Protein AF-A0A7S0JGQ3-F1 (afdb_monomer)

Secondary structure (DSSP, 8-state):
-HHHHHHHHHHHHHHHHHHHHHHHHHHHHH-TTHHHHHHHHHHHT-HHHHHHHHHHHTTHHHHHHHHHHHHHHH--SSHHHHHHHHHHHHHT-S-TT-GGGG--HHHHHHHHHHH-SSSS-B-HHHHHHHHHHTT-TTSPPPSSSSB-HHHHHHHS----

Structure (mmCIF, N/CA/C/O backbone):
data_AF-A0A7S0JGQ3-F1
#
_entry.id   AF-A0A7S0JGQ3-F1
#
loop_
_atom_site.group_PDB
_atom_site.id
_atom_site.type_symbol
_atom_site.label_atom_id
_atom_site.label_alt_id
_atom_site.label_comp_id
_atom_site.label_asym_id
_atom_site.label_entity_id
_atom_site.label_seq_id
_atom_site.pdbx_PDB_ins_code
_atom_site.Cartn_x
_atom_site.Cartn_y
_atom_site.Cartn_z
_atom_site.occupancy
_atom_site.B_iso_or_equiv
_atom_site.auth_seq_id
_atom_site.auth_comp_id
_atom_site.auth_asym_id
_atom_site.auth_atom_id
_atom_site.pdbx_PDB_model_num
ATOM 1 N N . GLN A 1 1 ? 61.037 -1.257 -51.762 1.00 61.41 1 GLN A N 1
ATOM 2 C CA . GLN A 1 1 ? 59.619 -1.578 -52.050 1.00 61.41 1 GLN A CA 1
ATOM 3 C C . GLN A 1 1 ? 58.731 -1.598 -50.793 1.00 61.41 1 GLN 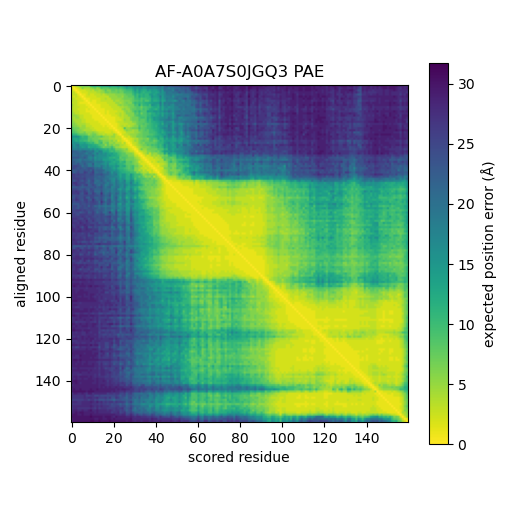A C 1
ATOM 5 O O . GLN A 1 1 ? 57.739 -0.886 -50.786 1.00 61.41 1 GLN A O 1
ATOM 10 N N . ARG A 1 2 ? 59.093 -2.285 -49.691 1.00 67.56 2 ARG A N 1
ATOM 11 C CA . ARG A 1 2 ? 58.286 -2.309 -48.439 1.00 67.56 2 ARG A CA 1
ATOM 12 C C . ARG A 1 2 ? 57.970 -0.936 -47.812 1.00 67.56 2 ARG A C 1
ATOM 14 O O . ARG A 1 2 ? 56.838 -0.714 -47.409 1.00 67.56 2 ARG A O 1
ATOM 21 N N . ARG A 1 3 ? 58.933 -0.005 -47.771 1.00 70.44 3 ARG A N 1
ATOM 22 C CA . ARG A 1 3 ? 58.719 1.350 -47.213 1.00 70.44 3 ARG A CA 1
ATOM 23 C C . ARG A 1 3 ? 57.729 2.199 -48.022 1.00 70.44 3 ARG A C 1
ATOM 25 O O . ARG A 1 3 ? 56.986 2.966 -47.431 1.00 70.44 3 ARG A O 1
ATOM 32 N N . ALA A 1 4 ? 57.702 2.035 -49.347 1.00 75.56 4 ALA A N 1
ATOM 33 C CA . ALA A 1 4 ? 56.783 2.767 -50.221 1.00 75.56 4 ALA A CA 1
ATOM 34 C C . ALA A 1 4 ? 55.336 2.283 -50.040 1.00 75.56 4 ALA A C 1
ATOM 36 O O . ALA A 1 4 ? 54.438 3.097 -49.877 1.00 75.56 4 ALA A O 1
ATOM 37 N N . LYS A 1 5 ? 55.135 0.961 -49.947 1.00 79.19 5 LYS A N 1
ATOM 38 C CA . LYS A 1 5 ? 53.824 0.371 -49.642 1.00 79.19 5 LYS A CA 1
ATOM 39 C C . LYS A 1 5 ? 53.294 0.825 -48.276 1.00 79.19 5 LYS A C 1
ATOM 41 O O . LYS A 1 5 ? 52.157 1.245 -48.167 1.00 79.19 5 LYS A O 1
ATOM 46 N N . GLN A 1 6 ? 54.150 0.832 -47.255 1.00 77.94 6 GLN A N 1
ATOM 47 C CA . GLN A 1 6 ? 53.772 1.271 -45.909 1.00 77.94 6 GLN A CA 1
ATOM 48 C C . GLN A 1 6 ? 53.437 2.771 -45.834 1.00 77.94 6 GLN A C 1
ATOM 50 O O . GLN A 1 6 ? 52.608 3.174 -45.024 1.00 77.94 6 GLN A O 1
ATOM 55 N N . ALA A 1 7 ? 54.083 3.602 -46.658 1.00 81.94 7 ALA A N 1
ATOM 56 C CA . ALA A 1 7 ? 53.732 5.015 -46.781 1.00 81.94 7 ALA A CA 1
ATOM 57 C C . ALA A 1 7 ? 52.360 5.188 -47.451 1.00 81.94 7 ALA A C 1
ATOM 59 O O . ALA A 1 7 ? 51.554 5.979 -46.974 1.00 81.94 7 ALA A O 1
ATOM 60 N N . GLN A 1 8 ? 52.081 4.393 -48.487 1.00 84.25 8 GLN A N 1
ATOM 61 C CA . GLN A 1 8 ? 50.809 4.406 -49.204 1.00 84.25 8 GLN A CA 1
ATOM 62 C C . GLN A 1 8 ? 49.642 3.904 -48.339 1.00 84.25 8 GLN A C 1
ATOM 64 O O . GLN A 1 8 ? 48.580 4.516 -48.338 1.00 84.25 8 GLN A O 1
ATOM 69 N N . ASP A 1 9 ? 49.850 2.852 -47.544 1.00 83.69 9 ASP A N 1
ATOM 70 C CA . ASP A 1 9 ? 48.843 2.345 -46.603 1.00 83.69 9 ASP A CA 1
ATOM 71 C C . ASP A 1 9 ? 48.505 3.406 -45.537 1.00 83.69 9 ASP A C 1
ATOM 73 O O . ASP A 1 9 ? 47.338 3.701 -45.297 1.00 83.69 9 ASP A O 1
ATOM 77 N N . ARG A 1 10 ? 49.521 4.087 -44.984 1.00 81.62 10 ARG A N 1
ATOM 78 C CA . ARG A 1 10 ? 49.312 5.200 -44.037 1.00 81.62 10 ARG A CA 1
ATOM 79 C C . ARG A 1 10 ? 48.576 6.381 -44.662 1.00 81.62 10 ARG A C 1
ATOM 81 O O . ARG A 1 10 ? 47.797 7.044 -43.985 1.00 81.62 10 ARG A O 1
ATOM 88 N N . GLU A 1 11 ? 48.846 6.680 -45.927 1.00 87.81 11 GLU A N 1
ATOM 89 C CA . GLU A 1 11 ? 48.168 7.755 -46.649 1.00 87.81 11 GLU A CA 1
ATOM 90 C C . GLU A 1 11 ? 46.691 7.420 -46.889 1.00 87.81 11 GLU A C 1
ATOM 92 O O . GLU A 1 11 ? 45.831 8.278 -46.684 1.00 87.81 11 GLU A O 1
ATOM 97 N N . MET A 1 12 ? 46.385 6.164 -47.228 1.00 84.62 12 MET A N 1
ATOM 98 C CA . MET A 1 12 ? 45.009 5.678 -47.339 1.00 84.62 12 MET A CA 1
ATOM 99 C C . MET A 1 12 ? 44.278 5.712 -45.993 1.00 84.62 12 MET A C 1
ATOM 101 O O . MET A 1 12 ? 43.141 6.177 -45.946 1.00 84.62 12 MET A O 1
ATOM 105 N N . ASP A 1 13 ? 44.932 5.319 -44.898 1.00 81.94 13 ASP A N 1
ATOM 106 C CA . ASP A 1 13 ? 44.354 5.387 -43.550 1.00 81.94 13 ASP A CA 1
ATOM 107 C C . ASP A 1 13 ? 44.044 6.836 -43.139 1.00 81.94 13 ASP A C 1
ATOM 109 O O . ASP A 1 13 ? 42.971 7.136 -42.611 1.00 81.94 13 ASP A O 1
ATOM 113 N N . LEU A 1 14 ? 44.955 7.770 -43.434 1.00 85.75 14 LEU A N 1
ATOM 114 C CA . LEU A 1 14 ? 44.751 9.199 -43.183 1.00 85.75 14 LEU A CA 1
ATOM 115 C C . LEU A 1 14 ? 43.635 9.786 -44.058 1.00 85.75 14 LEU A C 1
ATOM 117 O O . LEU A 1 14 ? 42.867 10.629 -43.587 1.00 85.75 14 LEU A O 1
ATOM 121 N N . ALA A 1 15 ? 43.531 9.363 -45.319 1.00 86.19 15 ALA A N 1
ATOM 122 C CA . ALA A 1 15 ? 42.463 9.781 -46.221 1.00 86.19 15 ALA A CA 1
ATOM 123 C C . ALA A 1 15 ? 41.099 9.253 -45.755 1.00 86.19 15 ALA A C 1
ATOM 125 O O . ALA A 1 15 ? 40.139 10.023 -45.686 1.00 86.19 15 ALA A O 1
ATOM 126 N N . ALA A 1 16 ? 41.027 7.983 -45.351 1.00 84.62 16 ALA A N 1
ATOM 127 C CA . ALA A 1 16 ? 39.830 7.375 -44.783 1.00 84.62 16 ALA A CA 1
ATOM 128 C C . ALA A 1 16 ? 39.403 8.082 -43.487 1.00 84.62 16 ALA A C 1
ATOM 130 O O . ALA A 1 16 ? 38.233 8.434 -43.342 1.00 84.62 16 ALA A O 1
ATOM 131 N N . ALA A 1 17 ? 40.348 8.385 -42.591 1.00 81.44 17 ALA A N 1
ATOM 132 C CA . ALA A 1 17 ? 40.076 9.132 -41.365 1.00 81.44 17 ALA A CA 1
ATOM 133 C C . ALA A 1 17 ? 39.544 10.548 -41.651 1.00 81.44 17 ALA A C 1
ATOM 135 O O . ALA A 1 17 ? 38.579 10.990 -41.025 1.00 81.44 17 ALA A O 1
ATOM 136 N N . LYS A 1 18 ? 40.117 11.255 -42.636 1.00 84.81 18 LYS A N 1
ATOM 137 C CA . LYS A 1 18 ? 39.623 12.574 -43.068 1.00 84.81 18 LYS A CA 1
ATOM 138 C C . LYS A 1 18 ? 38.213 12.498 -43.652 1.00 84.81 18 LYS A C 1
ATOM 140 O O . LYS A 1 18 ? 37.390 13.347 -43.322 1.00 84.81 18 LYS A O 1
ATOM 145 N N . MET A 1 19 ? 37.923 11.492 -44.479 1.00 78.75 19 MET A N 1
ATOM 146 C CA . MET A 1 19 ? 36.580 11.275 -45.028 1.00 78.75 19 MET A CA 1
ATOM 147 C C . MET A 1 19 ? 35.568 10.946 -43.924 1.00 78.75 19 MET A C 1
ATOM 149 O O . MET A 1 19 ? 34.489 11.527 -43.877 1.00 78.75 19 MET A O 1
ATOM 153 N N . GLN A 1 20 ? 35.912 10.069 -42.982 1.00 76.88 20 GLN A N 1
ATOM 154 C CA . GLN A 1 20 ? 35.038 9.769 -41.845 1.00 76.88 20 GLN A CA 1
ATOM 155 C C . GLN A 1 20 ? 34.753 11.019 -40.997 1.00 76.88 20 GLN A C 1
ATOM 157 O O . GLN A 1 20 ? 33.610 11.239 -40.594 1.00 76.88 20 GLN A O 1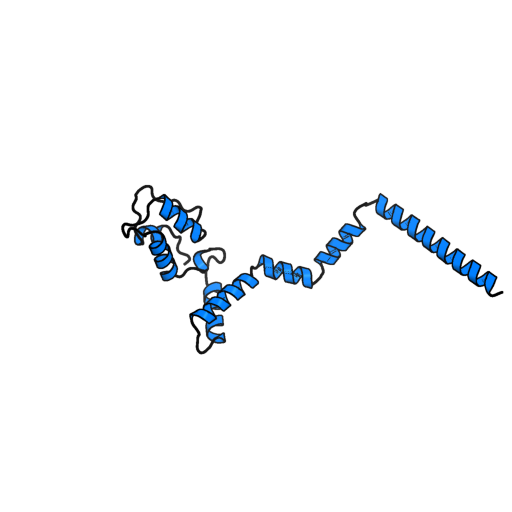
ATOM 162 N N . ALA A 1 21 ? 35.757 11.875 -40.778 1.00 72.81 21 ALA A N 1
ATOM 163 C CA . ALA A 1 21 ? 35.603 13.114 -40.020 1.00 72.81 21 ALA A CA 1
ATOM 164 C C . ALA A 1 21 ? 34.678 14.135 -40.712 1.00 72.81 21 ALA A C 1
ATOM 166 O O . ALA A 1 21 ? 33.858 14.765 -40.040 1.00 72.81 21 ALA A O 1
ATOM 167 N N . THR A 1 22 ? 34.754 14.287 -42.041 1.00 77.38 22 THR A N 1
ATOM 168 C CA . THR A 1 22 ? 33.881 15.216 -42.783 1.00 77.38 22 THR A CA 1
ATOM 169 C C . THR A 1 22 ? 32.426 14.756 -42.795 1.00 77.38 22 THR A C 1
ATOM 171 O O . THR A 1 22 ? 31.530 15.569 -42.560 1.00 77.38 22 THR A O 1
ATOM 174 N N . PHE A 1 23 ? 32.177 13.459 -42.993 1.00 68.19 23 PHE A N 1
ATOM 175 C CA . PHE A 1 23 ? 30.827 12.893 -42.923 1.00 68.19 23 PHE A CA 1
ATOM 176 C C . PHE A 1 23 ? 30.229 12.998 -41.517 1.00 68.19 23 PHE A C 1
ATOM 178 O O . PHE A 1 23 ? 29.070 13.398 -41.376 1.00 68.19 23 PHE A O 1
ATOM 185 N N . LYS A 1 24 ? 31.016 12.698 -40.475 1.00 69.56 24 LYS A N 1
ATOM 186 C CA . LYS A 1 24 ? 30.574 12.828 -39.081 1.00 69.56 24 LYS A CA 1
ATOM 187 C C . LYS A 1 24 ? 30.194 14.273 -38.744 1.00 69.56 24 LYS A C 1
ATOM 189 O O . LYS A 1 24 ? 29.096 14.506 -38.249 1.00 69.56 24 LYS A O 1
ATOM 194 N N . GLY A 1 25 ? 31.042 15.239 -39.103 1.00 68.38 25 GLY A N 1
ATOM 195 C CA . GLY A 1 25 ? 30.779 16.658 -38.852 1.00 68.38 25 GLY A CA 1
ATOM 196 C C . GLY A 1 25 ? 29.573 17.214 -39.617 1.00 68.38 25 GLY A C 1
ATOM 197 O O . GLY A 1 25 ? 28.868 18.072 -39.095 1.00 68.38 25 GLY A O 1
ATOM 198 N N . HIS A 1 26 ? 29.292 16.734 -40.836 1.00 70.12 26 HIS A N 1
ATOM 199 C CA . HIS A 1 26 ? 28.078 17.132 -41.559 1.00 70.12 26 HIS A CA 1
ATOM 200 C C . HIS A 1 26 ? 26.814 16.610 -40.864 1.00 70.12 26 HIS A C 1
ATOM 202 O O . HIS A 1 26 ? 25.869 17.366 -40.664 1.00 70.12 26 HIS A O 1
ATOM 208 N N . LYS A 1 27 ? 26.828 15.348 -40.424 1.00 62.19 27 LYS A N 1
ATOM 209 C CA . LYS A 1 27 ? 25.705 14.723 -39.715 1.00 62.19 27 LYS A CA 1
ATOM 210 C C . LYS A 1 27 ? 25.411 15.412 -38.374 1.00 62.19 27 LYS A C 1
ATOM 212 O O . LYS A 1 27 ? 24.257 15.694 -38.081 1.00 62.19 27 LYS A O 1
ATOM 217 N N . GLU A 1 28 ? 26.454 15.760 -37.624 1.00 64.00 28 GLU A N 1
ATOM 218 C CA . GLU A 1 28 ? 26.370 16.466 -36.334 1.00 64.00 28 GLU A CA 1
ATOM 219 C C . GLU A 1 28 ? 25.918 17.934 -36.476 1.00 64.00 28 GLU A C 1
ATOM 221 O O . GLU A 1 28 ? 25.292 18.481 -35.577 1.00 64.00 28 GLU A O 1
ATOM 226 N N . ARG A 1 29 ? 26.171 18.581 -37.624 1.00 68.81 29 ARG A N 1
ATOM 227 C CA . ARG A 1 29 ? 25.646 19.930 -37.922 1.00 68.81 29 ARG A CA 1
ATOM 228 C C . ARG A 1 29 ? 24.173 19.934 -38.330 1.00 68.81 29 ARG A C 1
ATOM 230 O O . ARG A 1 29 ? 23.500 20.933 -38.105 1.00 68.81 29 ARG A O 1
ATOM 237 N N . VAL A 1 30 ? 23.702 18.865 -38.974 1.00 72.62 30 VAL A N 1
ATOM 238 C CA . VAL A 1 30 ? 22.305 18.719 -39.420 1.00 72.62 30 VAL A CA 1
ATOM 239 C C . VAL A 1 30 ? 21.397 18.334 -38.249 1.00 72.62 30 VAL A C 1
ATOM 241 O O . VAL A 1 30 ? 20.290 18.853 -38.151 1.00 72.62 30 VAL A O 1
ATOM 244 N N . ASP A 1 31 ? 21.878 17.481 -37.344 1.00 71.06 31 ASP A N 1
ATOM 245 C CA . ASP A 1 31 ? 21.208 17.164 -36.083 1.00 71.06 31 ASP A CA 1
ATOM 246 C C . ASP A 1 31 ? 22.255 16.933 -34.972 1.00 71.06 31 ASP A C 1
ATOM 248 O O . ASP A 1 31 ? 22.818 15.835 -34.863 1.00 71.06 31 ASP A O 1
ATOM 252 N N . PRO A 1 32 ? 22.507 17.949 -34.123 1.00 67.25 32 PRO A N 1
ATOM 253 C CA . PRO A 1 32 ? 23.459 17.873 -33.011 1.00 67.25 32 PRO A CA 1
ATOM 254 C C . PRO A 1 32 ? 23.109 16.825 -31.943 1.00 67.25 32 PRO A C 1
ATOM 256 O O . PRO A 1 32 ? 23.902 16.593 -31.032 1.00 67.25 32 PRO A O 1
ATOM 259 N N . GLY A 1 33 ? 21.931 16.193 -32.025 1.00 68.81 33 GLY A N 1
ATOM 260 C CA . GLY A 1 33 ? 21.471 15.150 -31.114 1.00 68.81 33 GLY A CA 1
ATOM 261 C C . GLY A 1 33 ? 21.329 13.763 -31.745 1.00 68.81 33 GLY A C 1
ATOM 262 O O . GLY A 1 33 ? 20.980 12.826 -31.035 1.00 68.81 33 GLY A O 1
ATOM 263 N N . ALA A 1 34 ? 21.593 13.574 -33.041 1.00 69.88 34 ALA A N 1
ATOM 264 C CA . ALA A 1 34 ? 21.267 12.313 -33.721 1.00 69.88 34 ALA A CA 1
ATOM 265 C C . ALA A 1 34 ? 21.941 11.082 -33.086 1.00 69.88 34 ALA A C 1
ATOM 267 O O . ALA A 1 34 ? 21.314 10.040 -32.897 1.00 69.88 34 ALA A O 1
ATOM 268 N N . GLU A 1 35 ? 23.226 11.187 -32.736 1.00 63.88 35 GLU A N 1
ATOM 269 C CA . GLU A 1 35 ? 23.987 10.066 -32.168 1.00 63.88 35 GLU A CA 1
ATOM 270 C C . GLU A 1 35 ? 23.592 9.783 -30.706 1.00 63.88 35 GLU A C 1
ATOM 272 O O . GLU A 1 35 ? 23.530 8.627 -30.284 1.00 63.88 35 GLU A O 1
ATOM 277 N N . THR A 1 36 ? 23.270 10.822 -29.933 1.00 68.75 36 THR A N 1
ATOM 278 C CA . THR A 1 36 ? 22.809 10.697 -28.542 1.00 68.75 36 THR A CA 1
ATOM 279 C C . THR A 1 36 ? 21.372 10.185 -28.464 1.00 68.75 36 THR A C 1
ATOM 281 O O . THR A 1 36 ? 21.087 9.315 -27.641 1.00 68.75 36 THR A O 1
ATOM 284 N N . ASN A 1 37 ? 20.489 10.645 -29.353 1.00 71.56 37 ASN A N 1
ATOM 285 C CA . ASN A 1 37 ? 19.116 10.162 -29.486 1.00 71.56 37 ASN A CA 1
ATOM 286 C C . ASN A 1 37 ? 19.088 8.687 -29.893 1.00 71.56 37 ASN A C 1
ATOM 288 O O . ASN A 1 37 ? 18.412 7.901 -29.238 1.00 71.56 37 ASN A O 1
ATOM 292 N N . LEU A 1 38 ? 19.902 8.277 -30.874 1.00 67.81 38 LEU A N 1
ATOM 293 C CA . LEU A 1 38 ? 20.014 6.872 -31.271 1.00 67.81 38 LEU A CA 1
ATOM 294 C C . LEU A 1 38 ? 20.519 5.988 -30.124 1.00 67.81 38 LEU A C 1
ATOM 296 O O . LEU A 1 38 ? 19.965 4.922 -29.884 1.00 67.81 38 LEU A O 1
ATOM 300 N N . ARG A 1 39 ? 21.541 6.423 -29.374 1.00 65.56 39 ARG A N 1
ATOM 301 C CA . ARG A 1 39 ? 22.014 5.678 -28.192 1.00 65.56 39 ARG A CA 1
ATOM 302 C C . ARG A 1 39 ? 20.938 5.571 -27.116 1.00 65.56 39 ARG A C 1
ATOM 304 O O . ARG A 1 39 ? 20.810 4.520 -26.497 1.00 65.56 39 ARG A O 1
ATOM 311 N N . ARG A 1 40 ? 20.152 6.629 -26.908 1.00 66.62 40 ARG A N 1
ATOM 312 C CA . ARG A 1 40 ? 19.028 6.631 -25.965 1.00 66.62 40 ARG A CA 1
ATOM 313 C C . ARG A 1 40 ? 17.900 5.707 -26.427 1.00 66.62 40 ARG A C 1
ATOM 315 O O . ARG A 1 40 ? 17.341 5.002 -25.599 1.00 66.62 40 ARG A O 1
ATOM 322 N N . GLU A 1 41 ? 17.575 5.675 -27.715 1.00 64.94 41 GLU A N 1
ATOM 323 C CA . GLU A 1 41 ? 16.567 4.761 -28.268 1.00 64.94 41 GLU A CA 1
ATOM 324 C C . GLU A 1 41 ? 17.027 3.302 -28.252 1.00 64.94 41 GLU A C 1
ATOM 326 O O . GLU A 1 41 ? 16.273 2.434 -27.825 1.00 64.94 41 GLU A O 1
ATOM 331 N N . LEU A 1 42 ? 18.282 3.027 -28.616 1.00 64.31 42 LEU A N 1
ATOM 332 C CA . LEU A 1 42 ? 18.881 1.698 -28.466 1.00 64.31 42 LEU A CA 1
ATOM 333 C C . LEU A 1 42 ? 18.889 1.257 -26.997 1.00 64.31 42 LEU A C 1
ATOM 335 O O . LEU A 1 42 ? 18.575 0.110 -26.711 1.00 64.31 42 LEU A O 1
ATOM 339 N N . SER A 1 43 ? 19.165 2.179 -26.070 1.00 69.69 43 SER A N 1
ATOM 340 C CA . SER A 1 43 ? 19.093 1.928 -24.627 1.00 69.69 43 SER A CA 1
ATOM 341 C C . SER A 1 43 ? 17.664 1.686 -24.130 1.00 69.69 43 SER A C 1
ATOM 343 O O . SER A 1 43 ? 17.487 0.896 -23.212 1.00 69.69 43 SER A O 1
ATOM 345 N N . LYS A 1 44 ? 16.637 2.305 -24.728 1.00 71.00 44 LYS A N 1
ATOM 346 C CA . LYS A 1 44 ? 15.223 1.995 -24.435 1.00 71.00 44 LYS A CA 1
ATOM 347 C C . LYS A 1 44 ? 14.790 0.635 -24.990 1.00 71.00 44 LYS A C 1
ATOM 349 O O . LYS A 1 44 ? 13.873 0.020 -24.454 1.00 71.0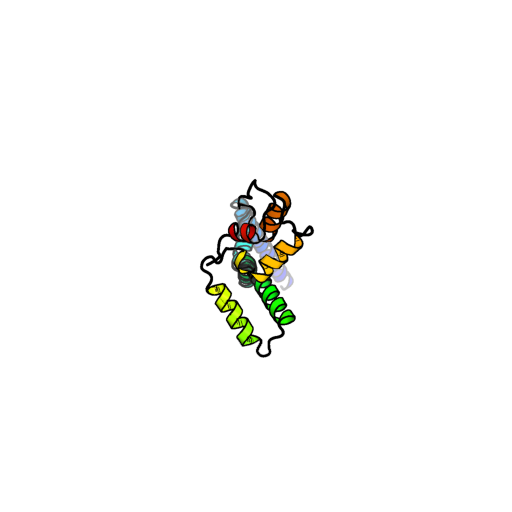0 44 LYS A O 1
ATOM 354 N N . ASN A 1 45 ? 15.434 0.174 -26.058 1.00 81.38 45 ASN A N 1
ATOM 355 C CA . ASN A 1 45 ? 15.192 -1.136 -26.659 1.00 81.38 45 ASN A CA 1
ATOM 356 C C . ASN A 1 45 ? 16.027 -2.260 -26.027 1.00 81.38 45 ASN A C 1
ATOM 358 O O . ASN A 1 45 ? 15.906 -3.410 -26.443 1.00 81.38 45 ASN A O 1
ATOM 362 N N . ASP A 1 46 ? 16.860 -1.945 -25.034 1.00 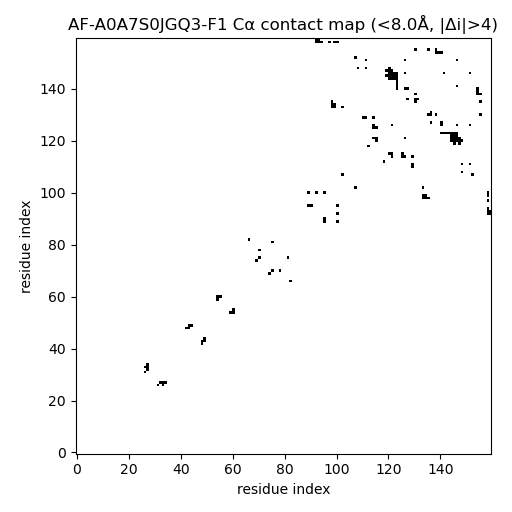89.69 46 ASP A N 1
ATOM 363 C CA . ASP A 1 46 ? 17.596 -2.943 -24.270 1.00 89.69 46 ASP A CA 1
ATOM 364 C C . ASP A 1 46 ? 16.615 -3.763 -23.404 1.00 89.69 46 ASP A C 1
ATOM 366 O O . ASP A 1 46 ? 15.911 -3.182 -22.567 1.00 89.69 46 ASP A O 1
ATOM 370 N N . PRO A 1 47 ? 16.561 -5.101 -23.558 1.00 91.69 47 PRO A N 1
ATOM 371 C CA . PRO A 1 47 ? 15.678 -5.952 -22.765 1.00 91.69 47 PRO A CA 1
ATOM 372 C C . PRO A 1 47 ? 15.859 -5.798 -21.250 1.00 91.69 47 PRO A C 1
ATOM 374 O O . PRO A 1 47 ? 14.886 -5.924 -20.509 1.00 91.69 47 PRO A O 1
ATOM 377 N N . GLN A 1 48 ? 17.074 -5.509 -20.769 1.00 89.69 48 GLN A N 1
ATOM 378 C CA . GLN A 1 48 ? 17.325 -5.300 -19.340 1.00 89.69 48 GLN A C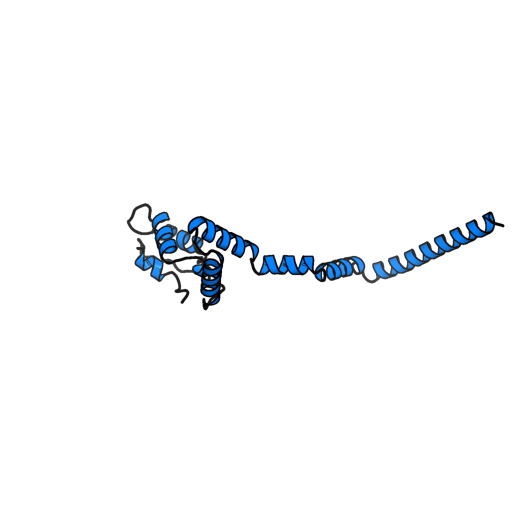A 1
ATOM 379 C C . GLN A 1 48 ? 16.690 -4.001 -18.843 1.00 89.69 48 GLN A C 1
ATOM 381 O O . GLN A 1 48 ? 16.090 -3.987 -17.770 1.00 89.69 48 GLN A O 1
ATOM 386 N N . VAL A 1 49 ? 16.779 -2.926 -19.632 1.00 89.88 49 VAL A N 1
ATOM 387 C CA . VAL A 1 49 ? 16.166 -1.631 -19.297 1.00 89.88 49 VAL A CA 1
ATOM 388 C C . VAL A 1 49 ? 14.645 -1.751 -19.292 1.00 89.88 49 VAL A C 1
ATOM 390 O O . VAL A 1 49 ? 13.997 -1.259 -18.371 1.00 89.88 49 VAL A O 1
ATOM 393 N N . GLN A 1 50 ? 14.075 -2.455 -20.272 1.00 91.69 50 GLN A N 1
ATOM 394 C CA . GLN A 1 50 ? 12.634 -2.710 -20.327 1.00 91.69 50 GLN A CA 1
ATOM 395 C C . GLN A 1 50 ? 12.151 -3.554 -19.145 1.00 91.69 50 GLN A C 1
ATOM 397 O O . GLN A 1 50 ? 11.143 -3.219 -18.528 1.00 91.69 50 GLN A O 1
ATOM 402 N N . AL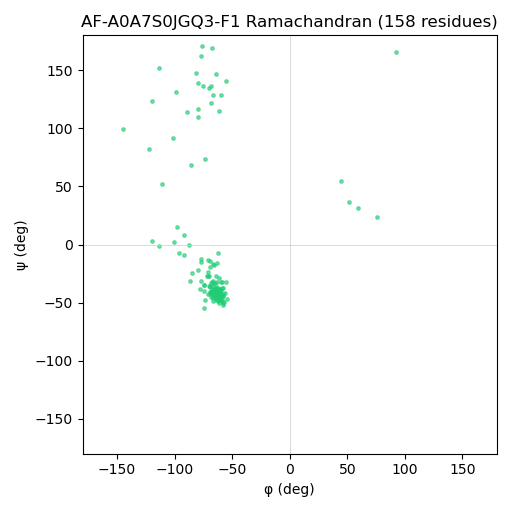A A 1 51 ? 12.880 -4.618 -18.793 1.00 93.25 51 ALA A N 1
ATOM 403 C CA . ALA A 1 51 ? 12.541 -5.450 -17.645 1.00 93.25 51 ALA A CA 1
ATOM 404 C C . ALA A 1 51 ? 12.609 -4.660 -16.330 1.00 93.25 51 ALA A C 1
ATOM 406 O O . ALA A 1 51 ? 11.689 -4.747 -15.522 1.00 93.25 51 ALA A O 1
ATOM 407 N N . ALA A 1 52 ? 13.659 -3.857 -16.127 1.00 90.31 52 ALA A N 1
ATOM 408 C CA . ALA A 1 52 ? 13.790 -3.018 -14.938 1.00 90.31 52 ALA A CA 1
ATOM 409 C C . ALA A 1 52 ? 12.648 -1.995 -14.832 1.00 90.31 52 ALA A C 1
ATOM 411 O O . ALA A 1 52 ? 12.040 -1.874 -13.770 1.00 90.31 52 ALA A O 1
ATOM 412 N N . ALA A 1 53 ? 12.309 -1.328 -15.940 1.00 91.06 53 ALA A N 1
ATOM 413 C CA . ALA A 1 53 ? 11.193 -0.389 -15.990 1.00 91.06 53 ALA A CA 1
ATOM 414 C C . ALA A 1 53 ? 9.858 -1.073 -15.658 1.00 91.06 53 ALA A C 1
ATOM 416 O O . ALA A 1 53 ? 9.095 -0.552 -14.855 1.00 91.06 53 ALA A O 1
ATOM 417 N N . TYR A 1 54 ? 9.608 -2.269 -16.201 1.00 92.69 54 TYR A N 1
ATOM 418 C CA . TYR A 1 54 ? 8.403 -3.043 -15.896 1.00 92.69 54 TYR A CA 1
ATOM 419 C C . TYR A 1 54 ? 8.319 -3.428 -14.409 1.00 92.69 54 TYR A C 1
ATOM 421 O O . TYR A 1 54 ? 7.268 -3.284 -13.788 1.00 92.69 54 TYR A O 1
ATOM 429 N N . LEU A 1 55 ? 9.426 -3.892 -13.814 1.00 90.00 55 LEU A N 1
ATOM 430 C CA . LEU A 1 55 ? 9.478 -4.232 -12.386 1.00 90.00 55 LEU A CA 1
ATOM 431 C C . LEU A 1 55 ? 9.179 -3.018 -11.493 1.00 90.00 55 LEU A C 1
ATOM 433 O O . LEU A 1 55 ? 8.481 -3.166 -10.489 1.00 90.00 55 LEU A O 1
ATOM 437 N N . GLU A 1 56 ? 9.692 -1.840 -11.854 1.00 84.44 56 GLU A N 1
ATOM 438 C CA . GLU A 1 56 ? 9.487 -0.592 -11.113 1.00 84.44 56 GLU A CA 1
ATOM 439 C C . GLU A 1 56 ? 8.068 -0.032 -11.284 1.00 84.44 56 GLU A C 1
ATOM 441 O O . GLU A 1 56 ? 7.421 0.317 -10.291 1.00 84.44 56 GLU A O 1
ATOM 446 N N . GLU A 1 57 ? 7.576 0.034 -12.525 1.00 86.25 57 GLU A N 1
ATOM 447 C CA . GLU A 1 57 ? 6.242 0.537 -12.870 1.00 86.25 57 GLU A CA 1
ATOM 448 C C . GLU A 1 57 ? 5.150 -0.276 -12.174 1.00 86.25 57 GLU A C 1
ATOM 450 O O . GLU A 1 57 ? 4.223 0.288 -11.593 1.00 86.25 57 GLU A O 1
ATOM 455 N N . HIS A 1 58 ? 5.301 -1.601 -12.164 1.00 84.75 58 HIS A N 1
ATOM 456 C CA . HIS A 1 58 ? 4.342 -2.514 -11.549 1.00 84.75 58 HIS A CA 1
ATOM 457 C C . HIS A 1 58 ? 4.655 -2.853 -10.088 1.00 84.75 58 HIS A C 1
ATOM 459 O O . HIS A 1 58 ? 4.002 -3.733 -9.529 1.00 84.75 58 HIS A O 1
ATOM 465 N N . LYS A 1 59 ? 5.633 -2.176 -9.465 1.00 83.81 59 LYS A N 1
ATOM 466 C CA . LYS A 1 59 ? 5.974 -2.334 -8.037 1.00 83.81 59 LYS A CA 1
ATOM 467 C C . LYS A 1 59 ? 6.203 -3.795 -7.633 1.00 83.81 59 LYS A C 1
ATOM 469 O O . LYS A 1 59 ? 5.854 -4.230 -6.538 1.00 83.81 59 LYS A O 1
ATOM 474 N N . ILE A 1 60 ? 6.806 -4.574 -8.533 1.00 89.81 60 ILE A N 1
ATOM 475 C CA . ILE A 1 60 ? 6.958 -6.023 -8.356 1.00 89.81 60 ILE A CA 1
ATOM 476 C C . ILE A 1 60 ? 7.895 -6.326 -7.183 1.00 89.81 60 ILE A C 1
ATOM 478 O O . ILE A 1 60 ? 7.644 -7.265 -6.433 1.00 89.81 60 ILE A O 1
ATOM 482 N N . MET A 1 61 ? 8.940 -5.519 -6.981 1.00 89.38 61 MET A N 1
ATOM 483 C CA . MET A 1 61 ? 9.849 -5.692 -5.842 1.00 89.38 61 MET A CA 1
ATOM 484 C C . MET A 1 61 ? 9.141 -5.477 -4.499 1.00 89.38 61 MET A C 1
ATOM 486 O O . MET A 1 61 ? 9.322 -6.287 -3.593 1.00 89.38 61 MET A O 1
ATOM 490 N N . ASP A 1 62 ? 8.282 -4.460 -4.410 1.00 83.12 62 ASP A N 1
ATOM 491 C CA . ASP A 1 62 ? 7.505 -4.157 -3.203 1.00 83.12 62 ASP A CA 1
ATOM 492 C C . ASP A 1 62 ? 6.506 -5.290 -2.898 1.00 83.12 62 ASP A C 1
ATOM 494 O O . ASP A 1 62 ? 6.357 -5.713 -1.751 1.00 83.12 62 ASP A O 1
ATOM 498 N N . LEU A 1 63 ? 5.885 -5.865 -3.939 1.00 86.81 63 LEU A N 1
ATOM 499 C CA . LEU A 1 63 ? 5.040 -7.057 -3.808 1.00 86.81 63 LEU A CA 1
ATOM 500 C C . LEU A 1 63 ? 5.821 -8.243 -3.221 1.00 86.81 63 LEU A C 1
ATOM 502 O O . LEU A 1 63 ? 5.331 -8.913 -2.314 1.00 86.81 63 LEU A O 1
ATOM 506 N N . PHE A 1 64 ? 7.033 -8.514 -3.715 1.00 92.25 64 PHE A N 1
ATOM 507 C CA . PHE A 1 64 ? 7.871 -9.590 -3.175 1.00 92.25 64 PHE A CA 1
ATOM 508 C C . PHE A 1 64 ? 8.278 -9.340 -1.720 1.00 92.25 64 PHE A C 1
ATOM 510 O O . PHE A 1 64 ? 8.320 -10.294 -0.941 1.00 92.25 64 PHE A O 1
ATOM 517 N N . GLU A 1 65 ? 8.558 -8.092 -1.342 1.00 88.50 65 GLU A N 1
ATOM 518 C CA . GLU A 1 65 ? 8.862 -7.729 0.043 1.00 88.50 65 GLU A CA 1
ATOM 519 C C . GLU A 1 65 ? 7.670 -8.014 0.964 1.00 88.50 65 GLU A C 1
ATOM 521 O O . GLU A 1 65 ? 7.827 -8.717 1.963 1.00 88.50 65 GLU A O 1
ATOM 526 N N . MET A 1 66 ? 6.471 -7.569 0.582 1.00 87.25 66 MET A N 1
ATOM 527 C CA . MET A 1 66 ? 5.232 -7.840 1.315 1.00 87.25 66 MET A CA 1
ATOM 528 C C . MET A 1 66 ? 4.973 -9.349 1.455 1.00 87.25 66 MET A C 1
ATOM 530 O O . MET A 1 66 ? 4.783 -9.843 2.566 1.00 87.25 66 MET A O 1
ATOM 534 N N . LEU A 1 67 ? 5.036 -10.114 0.358 1.00 92.44 67 LEU A N 1
ATOM 535 C CA . LEU A 1 67 ? 4.871 -11.575 0.398 1.00 92.44 67 LEU A CA 1
ATOM 536 C C . LEU A 1 67 ? 5.922 -12.247 1.298 1.00 92.44 67 LEU A C 1
ATOM 538 O O . LEU A 1 67 ? 5.620 -13.207 2.011 1.00 92.44 67 LEU A O 1
ATOM 542 N N . GLY A 1 68 ? 7.155 -11.733 1.291 1.00 94.31 68 GLY A N 1
ATOM 543 C CA . GLY A 1 68 ? 8.226 -12.178 2.176 1.00 94.31 68 GLY A CA 1
ATOM 544 C C . GLY A 1 68 ? 7.904 -11.937 3.651 1.00 94.31 68 GLY A C 1
ATOM 545 O O . GLY A 1 68 ? 8.062 -12.850 4.463 1.00 94.31 68 GLY A O 1
ATOM 546 N N . GLN A 1 69 ? 7.403 -10.749 3.997 1.00 92.06 69 GLN A N 1
ATOM 547 C CA . GLN A 1 69 ? 6.970 -10.422 5.359 1.00 92.06 69 GLN A CA 1
ATOM 548 C C . GLN A 1 69 ? 5.840 -11.349 5.826 1.00 92.06 69 GLN A C 1
ATOM 550 O O . GLN A 1 69 ? 5.933 -11.913 6.917 1.00 92.06 69 GLN A O 1
ATOM 555 N N . MET A 1 70 ? 4.832 -11.599 4.980 1.00 90.75 70 MET A N 1
ATOM 556 C CA . MET A 1 70 ? 3.732 -12.524 5.296 1.00 90.75 70 MET A CA 1
ATOM 557 C C . MET A 1 70 ? 4.246 -13.932 5.617 1.00 90.75 70 MET A C 1
ATOM 559 O O . MET A 1 70 ? 3.853 -14.530 6.616 1.00 90.75 70 MET A O 1
ATOM 563 N N . LEU A 1 71 ? 5.187 -14.454 4.822 1.00 95.94 71 LEU A N 1
ATOM 564 C CA . LEU A 1 71 ? 5.791 -15.762 5.090 1.00 95.94 71 LEU A CA 1
ATOM 565 C C . LEU A 1 71 ? 6.570 -15.807 6.410 1.00 95.94 71 LEU A C 1
ATOM 567 O O . LEU A 1 71 ? 6.532 -16.827 7.103 1.00 95.94 71 LEU A O 1
ATOM 571 N N . MET A 1 72 ? 7.294 -14.737 6.753 1.00 95.38 72 MET A N 1
ATOM 572 C CA . MET A 1 72 ? 8.056 -14.671 8.005 1.00 95.38 72 MET A CA 1
ATOM 573 C C . MET A 1 72 ? 7.152 -14.586 9.236 1.00 95.38 72 MET A C 1
ATOM 575 O O . MET A 1 72 ? 7.491 -15.177 10.268 1.00 95.38 72 MET A O 1
ATOM 579 N N . ASN A 1 73 ? 6.027 -13.881 9.116 1.00 89.12 73 ASN A N 1
ATOM 580 C CA . ASN A 1 73 ? 5.056 -13.697 10.188 1.00 89.12 73 ASN A CA 1
ATOM 581 C C . ASN A 1 73 ? 4.240 -14.974 10.422 1.00 89.12 73 ASN A C 1
ATOM 583 O O . ASN A 1 73 ? 4.254 -15.516 11.528 1.00 89.12 73 ASN A O 1
ATOM 587 N N . ASP A 1 74 ? 3.613 -15.502 9.370 1.00 92.62 74 ASP A N 1
ATOM 588 C CA . ASP A 1 74 ? 2.622 -16.577 9.494 1.00 92.62 74 ASP A CA 1
ATOM 589 C C . ASP A 1 74 ? 3.258 -17.968 9.548 1.00 92.62 74 ASP A C 1
ATOM 591 O O . ASP A 1 74 ? 2.671 -18.911 10.084 1.00 92.62 74 ASP A O 1
ATOM 595 N N . LYS A 1 75 ? 4.470 -18.110 8.992 1.00 95.50 75 LYS A N 1
ATOM 596 C CA . LYS A 1 75 ? 5.240 -19.366 8.923 1.00 95.50 75 LYS A CA 1
ATOM 597 C C . LYS A 1 75 ? 4.373 -20.567 8.505 1.00 95.50 75 LYS A C 1
ATOM 599 O O . LYS A 1 75 ? 4.324 -21.577 9.219 1.00 95.50 75 LYS A O 1
ATOM 604 N N . PRO A 1 76 ? 3.674 -20.481 7.358 1.00 97.12 76 PRO A N 1
ATOM 605 C CA . PRO A 1 76 ? 2.746 -21.517 6.929 1.00 97.12 76 PRO A CA 1
ATOM 606 C C . PRO A 1 76 ? 3.473 -22.839 6.661 1.00 97.12 76 PRO A C 1
ATOM 608 O O . PRO A 1 76 ? 4.594 -22.865 6.153 1.00 97.12 76 PRO A O 1
ATOM 611 N N . LYS A 1 77 ? 2.797 -23.962 6.940 1.00 97.12 77 LYS A N 1
ATOM 612 C CA . LYS A 1 77 ? 3.323 -25.309 6.646 1.00 97.12 77 LYS A CA 1
ATOM 613 C C . LYS A 1 77 ? 3.534 -25.545 5.149 1.00 97.12 77 LYS A C 1
ATOM 615 O O . LYS A 1 77 ? 4.453 -26.264 4.778 1.00 97.12 77 LYS A O 1
ATOM 620 N N . GLU A 1 78 ? 2.699 -24.923 4.317 1.00 97.56 78 GLU A N 1
ATOM 621 C CA . GLU A 1 78 ? 2.710 -25.037 2.854 1.00 97.56 78 GLU A CA 1
ATOM 622 C C . GLU A 1 78 ? 2.879 -23.644 2.210 1.00 97.56 78 GLU A C 1
ATOM 624 O O . GLU A 1 78 ? 1.894 -23.021 1.806 1.00 97.56 78 GLU A O 1
ATOM 629 N N . PRO A 1 79 ? 4.118 -23.117 2.108 1.00 96.69 79 PRO A N 1
ATOM 630 C CA . PRO A 1 79 ? 4.370 -21.734 1.692 1.00 96.69 79 PRO A CA 1
ATOM 631 C C . PRO A 1 79 ? 3.860 -21.392 0.294 1.00 96.69 79 PRO A C 1
ATOM 633 O O . PRO A 1 79 ? 3.360 -20.297 0.066 1.00 96.69 79 PRO A O 1
ATOM 636 N N . LYS A 1 80 ? 3.971 -22.326 -0.659 1.00 96.94 80 LYS A N 1
ATOM 637 C CA . LYS A 1 80 ? 3.534 -22.085 -2.041 1.00 96.94 80 LYS A CA 1
ATOM 638 C C . LYS A 1 80 ? 2.023 -21.916 -2.127 1.00 96.94 80 LYS A C 1
ATOM 640 O O . LYS A 1 80 ? 1.566 -20.956 -2.733 1.00 96.94 80 LYS A O 1
ATOM 645 N N . SER A 1 81 ? 1.271 -22.827 -1.511 1.00 97.19 81 SER A N 1
ATOM 646 C CA . SER A 1 81 ? -0.192 -22.765 -1.496 1.00 97.19 81 SER A CA 1
ATOM 647 C C . SER A 1 81 ? -0.681 -21.499 -0.800 1.00 97.19 81 SER A C 1
ATOM 649 O O . SER A 1 81 ? -1.569 -20.833 -1.315 1.00 97.19 81 SER A O 1
ATOM 651 N N . PHE A 1 82 ? -0.036 -21.120 0.308 1.00 96.25 82 PHE A N 1
ATOM 652 C CA . PHE A 1 82 ? -0.309 -19.858 0.991 1.00 96.25 82 PHE A CA 1
ATOM 653 C C . PHE A 1 82 ? -0.105 -18.647 0.070 1.00 96.25 82 PHE A C 1
ATOM 655 O O . PHE A 1 82 ? -1.013 -17.838 -0.082 1.00 96.25 82 PHE A O 1
ATOM 662 N N . LEU A 1 83 ? 1.050 -18.536 -0.598 1.00 95.38 83 LEU A N 1
ATOM 663 C CA . LEU A 1 83 ? 1.323 -17.419 -1.511 1.00 95.38 83 LEU A CA 1
ATOM 664 C C . LEU A 1 83 ? 0.339 -17.351 -2.686 1.00 95.38 83 LEU A C 1
ATOM 666 O O . LEU A 1 83 ? -0.047 -16.255 -3.085 1.00 95.38 83 LEU A O 1
ATOM 670 N N . VAL A 1 84 ? -0.059 -18.502 -3.240 1.00 96.19 84 VAL A N 1
ATOM 671 C CA . VAL A 1 84 ? -1.069 -18.564 -4.308 1.00 96.19 84 VAL A CA 1
ATOM 672 C C . VAL A 1 84 ? -2.390 -17.980 -3.817 1.00 96.19 84 VAL A C 1
ATOM 674 O O . VAL A 1 84 ? -2.932 -17.103 -4.480 1.00 96.19 84 VAL A O 1
ATOM 677 N N . GLU A 1 85 ? -2.855 -18.386 -2.634 1.00 93.81 85 GLU A N 1
ATOM 678 C CA . GLU A 1 85 ? -4.094 -17.862 -2.053 1.00 93.81 85 GLU A CA 1
ATOM 679 C C . GLU A 1 85 ? -4.028 -16.341 -1.833 1.00 93.81 85 GLU A C 1
ATOM 681 O O . GLU A 1 85 ? -4.980 -15.627 -2.154 1.00 93.81 85 GLU A O 1
ATOM 686 N N . GLN A 1 86 ? -2.898 -15.820 -1.337 1.00 90.62 86 GLN A N 1
ATOM 687 C CA . GLN A 1 86 ? -2.732 -14.374 -1.145 1.00 90.62 86 GLN A CA 1
ATOM 688 C C . GLN A 1 86 ? -2.777 -13.611 -2.473 1.00 90.62 86 GLN A C 1
ATOM 690 O O . GLN A 1 86 ? -3.482 -12.609 -2.592 1.00 90.62 86 GLN A O 1
ATOM 695 N N . LEU A 1 87 ? -2.084 -14.103 -3.502 1.00 91.12 87 LEU A N 1
ATOM 696 C CA . LEU A 1 87 ? -2.097 -13.485 -4.829 1.00 91.12 87 LEU A CA 1
ATOM 697 C C . LEU A 1 87 ? -3.479 -13.554 -5.492 1.00 91.12 87 LEU A C 1
ATOM 699 O O . LEU A 1 87 ? -3.909 -12.581 -6.113 1.00 91.12 87 LEU A O 1
ATOM 703 N N . GLU A 1 88 ? -4.195 -14.670 -5.352 1.00 91.62 88 GLU A N 1
ATOM 704 C CA . GLU A 1 88 ? -5.567 -14.817 -5.849 1.00 91.62 88 GLU A CA 1
ATOM 705 C C . GLU A 1 88 ? -6.517 -13.833 -5.165 1.00 91.62 88 GLU A C 1
ATOM 707 O O . GLU A 1 88 ? -7.302 -13.168 -5.845 1.00 91.62 88 GLU A O 1
ATOM 712 N N . ARG A 1 89 ? -6.390 -13.675 -3.843 1.00 86.00 89 ARG A N 1
ATOM 713 C CA . ARG A 1 89 ? -7.151 -12.698 -3.058 1.00 86.00 89 ARG A CA 1
ATOM 714 C C . ARG A 1 89 ? -6.912 -11.273 -3.551 1.00 86.00 89 ARG A C 1
ATOM 716 O O . ARG A 1 89 ? -7.878 -10.567 -3.823 1.00 86.00 89 ARG A O 1
ATOM 723 N N . MET A 1 90 ? -5.652 -10.873 -3.740 1.00 82.50 90 MET A N 1
ATOM 724 C CA . MET A 1 90 ? -5.300 -9.546 -4.266 1.00 82.50 90 MET A CA 1
ATOM 725 C C . MET A 1 90 ? -5.811 -9.331 -5.698 1.00 82.50 90 MET A C 1
ATOM 727 O O . MET A 1 90 ? -6.291 -8.252 -6.040 1.00 82.50 90 MET A O 1
ATOM 731 N N . ASN A 1 91 ? -5.741 -10.357 -6.549 1.00 84.75 91 ASN A N 1
ATOM 732 C CA . ASN A 1 91 ? -6.187 -10.272 -7.940 1.00 84.75 91 ASN A CA 1
ATOM 733 C C . ASN A 1 91 ? -7.719 -10.186 -8.082 1.00 84.75 91 ASN A C 1
ATOM 735 O O . ASN A 1 91 ? -8.210 -9.628 -9.072 1.00 84.75 91 ASN A O 1
ATOM 739 N N . ALA A 1 92 ? -8.457 -10.738 -7.114 1.00 83.81 92 ALA A N 1
ATOM 740 C CA . ALA A 1 92 ? -9.917 -10.739 -7.069 1.00 83.81 92 ALA A CA 1
ATOM 741 C C . ALA A 1 92 ? -10.526 -9.394 -6.636 1.00 83.81 92 ALA A C 1
ATOM 743 O O . ALA A 1 92 ? -11.732 -9.199 -6.804 1.00 83.81 92 ALA A O 1
ATOM 744 N N . VAL A 1 93 ? -9.727 -8.459 -6.108 1.00 81.31 93 VAL A N 1
ATOM 745 C CA . VAL A 1 93 ? -10.238 -7.152 -5.683 1.00 81.31 93 VAL A CA 1
ATOM 746 C C . VAL A 1 93 ? -10.648 -6.306 -6.894 1.00 81.31 93 VAL A C 1
ATOM 748 O O . VAL A 1 93 ? -9.919 -6.215 -7.885 1.00 81.31 93 VAL A O 1
ATOM 751 N N . LYS A 1 94 ? -11.830 -5.674 -6.819 1.00 71.44 94 LYS A N 1
ATOM 752 C CA . LYS A 1 94 ? -12.389 -4.854 -7.910 1.00 71.44 94 LYS A CA 1
ATOM 753 C C . LYS A 1 94 ? -11.542 -3.630 -8.230 1.00 71.44 94 LYS A C 1
ATOM 755 O O . LYS A 1 94 ? -11.274 -3.365 -9.399 1.00 71.44 94 LYS A O 1
ATOM 760 N N . ASP A 1 95 ? -11.149 -2.881 -7.204 1.00 79.12 95 ASP A N 1
ATOM 761 C CA . ASP A 1 95 ? -10.294 -1.710 -7.360 1.00 79.12 95 ASP A CA 1
ATOM 762 C C . ASP A 1 95 ? -8.856 -2.056 -6.990 1.00 79.12 95 ASP A C 1
ATOM 764 O O . ASP A 1 95 ? -8.430 -1.933 -5.845 1.00 79.12 95 ASP A O 1
ATOM 768 N N . ARG A 1 96 ? -8.085 -2.464 -7.997 1.00 74.38 96 ARG A N 1
ATOM 769 C CA . ARG A 1 96 ? -6.666 -2.813 -7.848 1.00 74.38 96 ARG A CA 1
ATOM 770 C C . ARG A 1 96 ? -5.781 -1.623 -7.481 1.00 74.38 96 ARG A C 1
ATOM 772 O O . ARG A 1 96 ? -4.650 -1.831 -7.061 1.00 74.38 96 ARG A O 1
ATOM 779 N N . THR A 1 97 ? -6.274 -0.398 -7.660 1.00 75.06 97 THR A N 1
ATOM 780 C CA . THR A 1 97 ? -5.530 0.830 -7.354 1.00 75.06 97 THR A CA 1
ATOM 781 C C . THR A 1 97 ? -5.780 1.333 -5.936 1.00 75.06 97 THR A C 1
ATOM 783 O O . THR A 1 97 ? -5.079 2.235 -5.477 1.00 75.06 97 THR A O 1
ATOM 786 N N . SER A 1 98 ? -6.749 0.739 -5.233 1.00 79.88 98 SER A N 1
ATOM 787 C CA . SER A 1 98 ? -7.069 1.108 -3.862 1.00 79.88 98 SER A CA 1
ATOM 788 C C . SER A 1 98 ? -5.919 0.751 -2.912 1.00 79.88 98 SER A C 1
ATOM 790 O O . SER A 1 98 ? -5.489 -0.407 -2.875 1.00 79.88 98 SER A O 1
ATOM 792 N N . PRO A 1 99 ? -5.450 1.698 -2.078 1.00 76.56 99 PRO A N 1
ATOM 793 C CA . PRO A 1 99 ? -4.447 1.416 -1.051 1.00 76.56 99 PRO A CA 1
ATOM 794 C C . PRO A 1 99 ? -4.974 0.463 0.034 1.00 76.56 99 PRO A C 1
ATOM 796 O O . PRO A 1 99 ? -4.184 -0.164 0.733 1.00 76.56 99 PRO A O 1
ATOM 799 N N . LEU A 1 100 ? -6.297 0.302 0.147 1.00 81.69 100 LEU A N 1
ATOM 800 C CA . LEU A 1 100 ? -6.939 -0.567 1.137 1.00 81.69 100 LEU A CA 1
ATOM 801 C C . LEU A 1 100 ? -6.743 -2.060 0.861 1.00 81.69 100 LEU A C 1
ATOM 803 O O . LEU A 1 100 ? -6.959 -2.868 1.753 1.00 81.69 100 LEU A O 1
ATOM 807 N N . ASN A 1 101 ? -6.282 -2.435 -0.334 1.00 78.69 101 ASN A N 1
ATOM 808 C CA . ASN A 1 101 ? -6.010 -3.834 -0.682 1.00 78.69 101 ASN A CA 1
ATOM 809 C C . ASN A 1 101 ? -4.905 -4.469 0.179 1.00 78.69 101 ASN A C 1
ATOM 811 O O . ASN A 1 101 ? -4.764 -5.689 0.185 1.00 78.69 101 ASN A O 1
ATOM 815 N N . PHE A 1 102 ? -4.123 -3.643 0.878 1.00 75.94 102 PHE A N 1
ATOM 816 C CA . PHE A 1 102 ? -3.034 -4.050 1.763 1.00 75.94 102 PHE A CA 1
ATOM 817 C C . PHE A 1 102 ? -3.417 -4.029 3.245 1.00 75.94 102 PHE A C 1
ATOM 819 O O . PHE A 1 102 ? -2.559 -4.280 4.082 1.00 75.94 102 PHE A O 1
ATOM 826 N N . PHE A 1 103 ? -4.671 -3.706 3.570 1.00 80.75 103 PHE A N 1
ATOM 827 C CA . PHE A 1 103 ? -5.145 -3.622 4.945 1.00 80.75 103 PHE A CA 1
ATOM 828 C C . PHE A 1 103 ? -6.287 -4.607 5.171 1.00 80.75 103 PHE A C 1
ATOM 830 O O . PHE A 1 103 ? -7.320 -4.573 4.504 1.00 80.75 103 PHE A O 1
ATOM 837 N N . SER A 1 104 ? -6.104 -5.476 6.152 1.00 81.75 104 SER A N 1
ATOM 838 C CA . SER A 1 104 ? -7.171 -6.256 6.762 1.00 81.75 104 SER A CA 1
ATOM 839 C C . SER A 1 104 ? -7.991 -5.406 7.737 1.00 81.75 104 SER A C 1
ATOM 841 O O . SER A 1 104 ? -7.545 -4.366 8.230 1.00 81.75 104 SER A O 1
ATOM 843 N N . ASP A 1 105 ? -9.191 -5.882 8.072 1.00 85.00 105 ASP A N 1
ATOM 844 C CA . ASP A 1 105 ? -10.043 -5.227 9.071 1.00 85.00 105 ASP A CA 1
ATOM 845 C C . ASP A 1 105 ? -9.366 -5.114 10.449 1.00 85.00 105 ASP A C 1
ATOM 847 O O . ASP A 1 105 ? -9.592 -4.122 11.149 1.00 85.00 105 ASP A O 1
ATOM 851 N N . ASP A 1 106 ? -8.523 -6.088 10.807 1.00 87.81 106 ASP A N 1
ATOM 852 C CA . ASP A 1 106 ? -7.774 -6.133 12.069 1.00 87.81 106 ASP A CA 1
ATOM 853 C C . ASP A 1 106 ? -6.606 -5.131 12.080 1.00 87.81 106 ASP A C 1
ATOM 855 O O . ASP A 1 106 ? -6.295 -4.520 13.108 1.00 87.81 106 ASP A O 1
ATOM 859 N N . GLU A 1 107 ? -5.960 -4.913 10.932 1.00 89.00 107 GLU A N 1
ATOM 860 C CA . GLU A 1 107 ? -4.916 -3.892 10.784 1.00 89.00 107 GLU A CA 1
ATOM 861 C C . GLU A 1 107 ? -5.508 -2.484 10.854 1.00 89.00 107 GLU A C 1
ATOM 863 O O . GLU A 1 107 ? -4.909 -1.603 11.471 1.00 89.00 107 GLU A O 1
ATOM 868 N N . ILE A 1 108 ? -6.712 -2.278 10.308 1.00 92.38 108 ILE A N 1
ATOM 869 C CA . ILE A 1 108 ? -7.457 -1.019 10.459 1.00 92.38 108 ILE A CA 1
ATOM 870 C C . ILE A 1 108 ? -7.822 -0.778 11.932 1.00 92.38 108 ILE A C 1
ATOM 872 O O . ILE A 1 108 ? -7.680 0.347 12.420 1.00 92.38 108 ILE A O 1
ATOM 876 N N . ASP A 1 109 ? -8.241 -1.816 12.662 1.00 94.00 109 ASP A N 1
ATOM 877 C CA . ASP A 1 109 ? -8.518 -1.719 14.103 1.00 94.00 109 ASP A CA 1
ATOM 878 C C . ASP A 1 109 ? -7.255 -1.381 14.900 1.00 94.00 109 ASP A C 1
ATOM 880 O O . ASP A 1 109 ? -7.270 -0.522 15.787 1.00 94.00 109 ASP A O 1
ATOM 884 N N . THR A 1 110 ? -6.139 -2.020 14.550 1.00 93.88 110 THR A N 1
ATOM 885 C CA . THR A 1 110 ? -4.837 -1.774 15.172 1.00 93.88 110 THR A CA 1
ATOM 886 C C . THR A 1 110 ? -4.364 -0.346 14.912 1.00 93.88 110 THR A C 1
ATOM 888 O O . THR A 1 110 ? -3.968 0.347 15.851 1.00 93.88 110 THR A O 1
ATOM 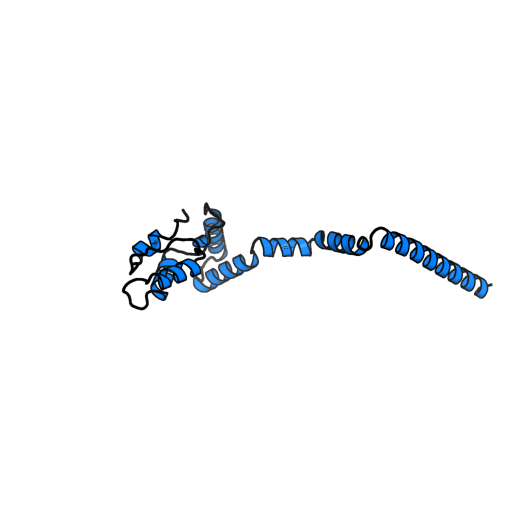891 N N . LEU A 1 111 ? -4.459 0.130 13.668 1.00 94.44 111 LEU A N 1
ATOM 892 C CA . LEU A 1 111 ? -4.135 1.505 13.300 1.00 94.44 111 LEU A CA 1
ATOM 893 C C . LEU A 1 111 ? -4.973 2.498 14.105 1.00 94.44 111 LEU A C 1
ATOM 895 O O . LEU A 1 111 ? -4.418 3.410 14.715 1.00 94.44 111 LEU A O 1
ATOM 899 N N . PHE A 1 112 ? -6.293 2.310 14.162 1.00 95.75 112 PHE A N 1
ATOM 900 C CA . PHE A 1 112 ? -7.158 3.160 14.976 1.00 95.75 112 PHE A CA 1
ATOM 901 C C . PHE A 1 112 ? -6.680 3.190 16.433 1.00 95.75 112 PHE A C 1
ATOM 903 O O . PHE A 1 112 ? -6.518 4.262 17.015 1.00 95.75 112 PHE A O 1
ATOM 910 N N . ALA A 1 113 ? -6.378 2.024 17.009 1.00 95.81 113 ALA A N 1
ATOM 911 C CA . ALA A 1 113 ? -5.908 1.911 18.383 1.00 95.81 113 ALA A CA 1
ATOM 912 C C . ALA A 1 113 ? -4.545 2.585 18.634 1.00 95.81 113 ALA A C 1
ATOM 914 O O . ALA A 1 113 ? -4.299 2.992 19.774 1.00 95.81 113 ALA A O 1
ATOM 915 N N . MET A 1 114 ? -3.684 2.710 17.614 1.00 95.62 114 MET A N 1
ATOM 916 C CA . MET A 1 114 ? -2.413 3.446 17.690 1.00 95.62 114 MET A CA 1
ATOM 917 C C . MET A 1 114 ? -2.623 4.960 17.796 1.00 95.62 114 MET A C 1
ATOM 919 O O . MET A 1 114 ? -1.868 5.625 18.503 1.00 95.62 114 MET A O 1
ATOM 923 N N . TYR A 1 115 ? -3.644 5.502 17.126 1.00 95.62 115 TYR A N 1
ATOM 924 C CA . TYR A 1 115 ? -3.969 6.929 17.194 1.00 95.62 115 TYR A CA 1
ATOM 925 C C . TYR A 1 115 ? -4.889 7.268 18.384 1.00 95.62 115 TYR A C 1
ATOM 927 O O . TYR A 1 115 ? -4.746 8.339 18.977 1.00 95.62 115 TYR A O 1
ATOM 935 N N . ASP A 1 116 ? -5.772 6.353 18.802 1.00 96.00 116 ASP A N 1
ATOM 936 C CA . ASP A 1 116 ? -6.637 6.497 19.983 1.00 96.00 116 ASP A CA 1
ATOM 937 C C . ASP A 1 116 ? -5.920 6.041 21.266 1.00 96.00 116 ASP A C 1
ATOM 939 O O . ASP A 1 116 ?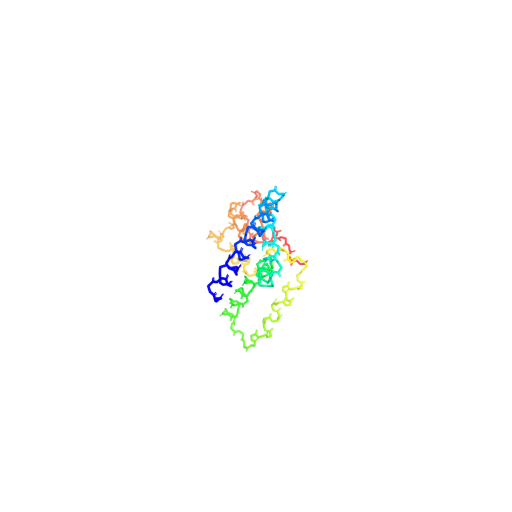 -6.235 5.014 21.886 1.00 96.00 116 ASP A O 1
ATOM 943 N N . VAL A 1 117 ? -4.905 6.812 21.661 1.00 92.81 117 VAL A N 1
ATOM 944 C CA . VAL A 1 117 ? -4.136 6.566 22.893 1.00 92.81 117 VAL A CA 1
ATOM 945 C C . VAL A 1 117 ? -4.993 6.813 24.141 1.00 92.81 117 VAL A C 1
ATOM 947 O O . VAL A 1 117 ? -4.833 6.118 25.143 1.00 92.81 117 VAL A O 1
ATOM 950 N N . SER A 1 118 ? -5.924 7.773 24.084 1.00 92.56 118 SER A N 1
ATOM 951 C CA . SER A 1 118 ? -6.805 8.139 25.202 1.00 92.56 118 SER A CA 1
ATOM 952 C C . SER A 1 118 ? -7.961 7.159 25.422 1.00 92.56 118 SER A C 1
ATOM 954 O O . SER A 1 118 ? -8.574 7.204 26.489 1.00 92.56 118 SER A O 1
ATOM 956 N N . LYS A 1 119 ? -8.251 6.274 24.454 1.00 92.38 119 LYS A N 1
ATOM 957 C CA . LYS A 1 119 ? -9.397 5.343 24.468 1.00 92.38 119 LYS A CA 1
ATOM 958 C C . LYS A 1 119 ? -10.742 6.061 24.559 1.00 92.38 119 LYS A C 1
ATOM 960 O O . LYS A 1 119 ? -11.690 5.555 25.157 1.00 92.38 119 LYS A O 1
ATOM 965 N N . GLN A 1 120 ? -10.803 7.260 23.991 1.00 92.69 120 GLN A N 1
ATOM 966 C CA . GLN A 1 120 ? -12.000 8.102 23.954 1.00 92.69 120 GLN A CA 1
ATOM 967 C C . GLN A 1 120 ? -12.446 8.400 22.518 1.00 92.69 120 GLN A C 1
ATOM 969 O O . GLN A 1 120 ? -13.427 9.117 22.330 1.00 92.69 120 GLN A O 1
ATOM 974 N N . GLY A 1 121 ? -11.764 7.827 21.523 1.00 93.50 121 GLY A N 1
ATOM 975 C CA . GLY A 1 121 ? -11.951 8.117 20.109 1.00 93.50 121 GLY A CA 1
ATOM 976 C C . GLY A 1 121 ? -11.020 9.220 19.607 1.00 93.50 121 GLY A C 1
ATOM 977 O O . GLY A 1 121 ? -10.399 9.955 20.375 1.00 93.50 121 GLY A O 1
ATOM 978 N N . LEU A 1 122 ? -10.921 9.324 18.284 1.00 95.94 122 LEU A N 1
ATOM 979 C CA . LEU A 1 122 ? -9.969 10.204 17.615 1.00 95.94 122 LEU A CA 1
ATOM 980 C C . LEU A 1 122 ? -10.460 11.651 17.586 1.00 95.94 122 LEU A C 1
ATOM 982 O O . LEU A 1 122 ? -11.626 11.924 17.279 1.00 95.94 122 LEU A O 1
ATOM 986 N N . THR A 1 123 ? -9.550 12.598 17.817 1.00 95.56 123 THR A N 1
ATOM 987 C CA . THR A 1 123 ? -9.770 13.988 17.400 1.00 95.56 123 THR A CA 1
ATOM 988 C C . THR A 1 123 ? -9.770 14.089 15.875 1.00 95.56 123 THR A C 1
ATOM 990 O O . THR A 1 123 ? -9.377 13.163 15.160 1.00 95.56 123 THR A O 1
ATOM 993 N N . LYS A 1 124 ? -10.184 15.243 15.351 1.00 94.50 124 LYS A N 1
ATOM 994 C CA . LYS A 1 124 ? -10.211 15.510 13.911 1.00 94.50 124 LYS A CA 1
ATOM 995 C C . LYS A 1 124 ? -8.824 15.359 13.284 1.00 94.50 124 LYS A C 1
ATOM 997 O O . LYS A 1 124 ? -8.683 14.764 12.219 1.00 94.50 124 LYS A O 1
ATOM 1002 N N . GLU A 1 125 ? -7.800 15.8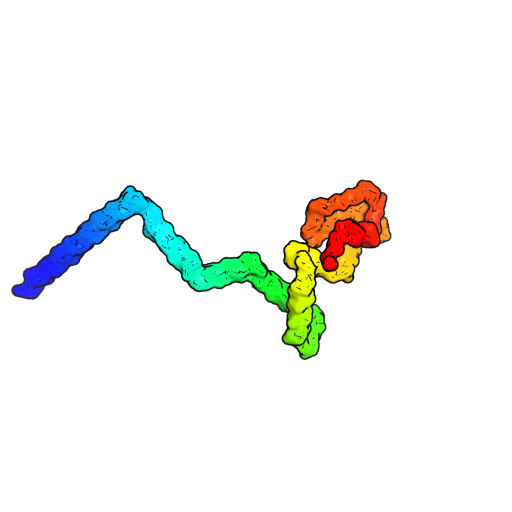68 13.960 1.00 94.31 125 GLU A N 1
ATOM 1003 C CA . GLU A 1 125 ? -6.405 15.798 13.529 1.00 94.31 125 GLU A CA 1
ATOM 1004 C C . GLU A 1 125 ? -5.908 14.351 13.542 1.00 94.31 125 GLU A C 1
ATOM 1006 O O . GLU A 1 125 ? -5.351 13.888 12.552 1.00 94.31 125 GLU A O 1
ATOM 1011 N N . GLN A 1 126 ? -6.180 13.601 14.614 1.00 95.69 126 GLN A N 1
ATOM 1012 C CA . GLN A 1 126 ? -5.802 12.188 14.703 1.00 95.69 126 GLN A CA 1
ATOM 1013 C C . GLN A 1 126 ? -6.502 11.340 13.635 1.00 95.69 126 GLN A C 1
ATOM 1015 O O . GLN A 1 126 ? -5.873 10.497 13.003 1.00 95.69 126 GLN A O 1
ATOM 1020 N N . CYS A 1 127 ? -7.790 11.593 13.388 1.00 95.56 127 CYS A N 1
ATOM 1021 C CA . CYS A 1 127 ? -8.548 10.929 12.333 1.00 95.56 127 CYS A CA 1
ATOM 1022 C C . CYS A 1 127 ? -7.977 11.247 10.943 1.00 95.56 127 CYS A C 1
ATOM 1024 O O . CYS A 1 127 ? -7.873 10.351 10.106 1.00 95.56 127 CYS A O 1
ATOM 1026 N N . ARG A 1 128 ? -7.582 12.503 10.688 1.00 95.38 128 ARG A N 1
ATOM 1027 C CA . ARG A 1 128 ? -6.922 12.903 9.436 1.00 95.38 128 ARG A CA 1
ATOM 1028 C C . ARG A 1 128 ? -5.598 12.168 9.245 1.00 95.38 128 ARG A C 1
ATOM 1030 O O . ARG A 1 128 ? -5.362 11.642 8.162 1.00 95.38 128 ARG A O 1
ATOM 1037 N N . GLU A 1 129 ? -4.756 12.125 10.272 1.00 95.69 129 GLU A N 1
ATOM 1038 C CA . GLU A 1 129 ? -3.464 11.435 10.212 1.00 95.69 129 GLU A CA 1
ATOM 1039 C C . GLU A 1 129 ? -3.629 9.925 10.001 1.00 95.69 129 GLU A C 1
ATOM 1041 O O . GLU A 1 129 ? -2.951 9.348 9.152 1.00 95.69 129 GLU A O 1
ATOM 1046 N N . ALA A 1 130 ? -4.585 9.291 10.685 1.00 94.69 130 ALA A N 1
ATOM 1047 C CA . ALA A 1 130 ? -4.887 7.876 10.487 1.00 94.69 130 ALA A CA 1
ATOM 1048 C C . ALA A 1 130 ? -5.357 7.577 9.049 1.00 94.69 130 ALA A C 1
ATOM 1050 O O . ALA A 1 130 ? -4.887 6.621 8.437 1.00 94.69 130 ALA A O 1
ATOM 1051 N N . LEU A 1 131 ? -6.223 8.418 8.464 1.00 94.00 131 LEU A N 1
ATOM 1052 C CA . LEU A 1 131 ? -6.639 8.281 7.059 1.00 94.00 131 LEU A CA 1
ATOM 1053 C C . LEU A 1 131 ? -5.471 8.491 6.084 1.00 94.00 131 LEU A C 1
ATOM 1055 O O . LEU A 1 131 ? -5.367 7.779 5.086 1.00 94.00 131 LEU A O 1
ATOM 1059 N N . ASN A 1 132 ? -4.570 9.434 6.370 1.00 93.69 132 ASN A N 1
ATOM 1060 C CA . ASN A 1 132 ? -3.363 9.632 5.568 1.00 93.69 132 ASN A CA 1
ATOM 1061 C C . ASN A 1 132 ? -2.464 8.386 5.591 1.00 93.69 132 ASN A C 1
ATOM 1063 O O . ASN A 1 132 ? -1.948 7.999 4.543 1.00 93.69 132 ASN A O 1
ATOM 1067 N N . ALA A 1 133 ? -2.315 7.740 6.754 1.00 91.25 133 ALA A N 1
ATOM 1068 C CA . ALA A 1 133 ? -1.481 6.550 6.924 1.00 91.25 133 ALA A CA 1
ATOM 1069 C C . ALA A 1 133 ? -1.943 5.352 6.072 1.00 91.25 133 ALA A C 1
ATOM 1071 O O . ALA A 1 133 ? -1.108 4.567 5.632 1.00 91.25 133 ALA A O 1
ATOM 1072 N N . ILE A 1 134 ? -3.244 5.249 5.773 1.00 90.12 134 ILE A N 1
ATOM 1073 C CA . ILE A 1 134 ? -3.818 4.213 4.888 1.00 90.12 134 ILE A CA 1
ATOM 1074 C C . ILE A 1 134 ? -4.036 4.694 3.449 1.00 90.12 134 ILE A C 1
ATOM 1076 O O . ILE A 1 134 ? -4.762 4.072 2.677 1.00 90.12 134 ILE A O 1
ATOM 1080 N N . GLY A 1 135 ? -3.424 5.818 3.069 1.00 89.25 135 GLY A N 1
ATOM 1081 C CA . GLY A 1 135 ? -3.463 6.322 1.697 1.00 89.25 135 GLY A CA 1
ATOM 1082 C C . GLY A 1 135 ? -4.784 6.980 1.294 1.00 89.25 135 GLY A C 1
ATOM 1083 O O . GLY A 1 135 ? -5.074 7.088 0.103 1.00 89.25 135 GLY A O 1
ATOM 1084 N N . LEU A 1 136 ? -5.571 7.478 2.251 1.00 89.94 136 LEU A N 1
ATOM 1085 C CA . LEU A 1 136 ? -6.858 8.143 2.018 1.00 89.94 136 LEU A CA 1
ATOM 1086 C C . LEU A 1 136 ? -6.834 9.660 2.320 1.00 89.94 136 LEU A C 1
ATOM 1088 O O . LEU A 1 136 ? -7.720 10.169 3.011 1.00 89.94 136 LEU A O 1
ATOM 1092 N N . PRO A 1 137 ? -5.894 10.456 1.765 1.00 90.81 137 PRO A N 1
ATOM 1093 C CA . PRO A 1 137 ? -5.729 11.861 2.145 1.00 90.81 137 PRO A CA 1
ATOM 1094 C C . PRO A 1 137 ? -6.883 12.770 1.708 1.00 90.81 137 PRO A C 1
ATOM 1096 O O . PRO A 1 137 ? -6.985 13.907 2.164 1.00 90.81 137 PRO A O 1
ATOM 1099 N N . LYS A 1 138 ? -7.748 12.297 0.805 1.00 89.94 138 LYS A N 1
ATOM 1100 C CA . LYS A 1 138 ? -8.870 13.066 0.245 1.00 89.94 138 LYS A CA 1
ATOM 1101 C C . LYS A 1 138 ? -10.203 12.809 0.949 1.00 89.94 138 LYS A C 1
ATOM 1103 O O . LYS A 1 138 ? -11.166 13.499 0.639 1.00 89.94 138 LYS A O 1
ATOM 1108 N N . VAL A 1 139 ? -10.271 11.845 1.867 1.00 90.69 139 VAL A N 1
ATOM 1109 C CA . VAL A 1 139 ? -11.500 11.566 2.619 1.00 90.69 139 VAL A CA 1
ATOM 1110 C C . VAL A 1 139 ? -11.798 12.738 3.560 1.00 90.69 139 VAL A C 1
ATOM 1112 O O . VAL A 1 139 ? -10.896 13.315 4.180 1.00 90.69 139 VAL A O 1
ATOM 1115 N N . GLU A 1 140 ? -13.062 13.150 3.617 1.00 91.25 140 GLU A N 1
ATOM 1116 C CA . GLU A 1 140 ? -13.510 14.203 4.525 1.00 91.25 140 GLU A CA 1
ATOM 1117 C C . GLU A 1 140 ? -13.605 13.663 5.952 1.00 91.25 140 GLU A C 1
ATOM 1119 O O . GLU A 1 140 ? -14.097 12.562 6.187 1.00 91.25 140 GLU A O 1
ATOM 1124 N N . VAL A 1 141 ? -13.113 14.447 6.913 1.00 91.31 141 VAL A N 1
ATOM 1125 C CA . VAL A 1 141 ? -13.154 14.082 8.332 1.00 91.31 141 VAL A CA 1
ATOM 1126 C C . VAL A 1 141 ? -14.336 14.805 8.975 1.00 91.31 141 VAL A C 1
ATOM 1128 O O . VAL A 1 141 ? -14.448 16.019 8.782 1.00 91.31 141 VAL A O 1
ATOM 1131 N N . PRO A 1 142 ? -15.190 14.112 9.746 1.00 89.31 142 PRO A N 1
ATOM 1132 C CA . PRO A 1 142 ? -16.293 14.737 10.464 1.00 89.31 142 PRO A CA 1
ATOM 1133 C C . PRO A 1 142 ? -15.830 15.882 11.373 1.00 89.31 142 PRO A C 1
ATOM 1135 O O . PRO A 1 142 ? -14.815 15.777 12.060 1.00 89.31 142 PRO A O 1
ATOM 1138 N N . GLU A 1 143 ? -16.613 16.962 11.429 1.00 86.19 143 GLU A N 1
ATOM 1139 C CA . GLU A 1 143 ? -16.412 18.040 12.414 1.00 86.19 143 GLU A CA 1
ATOM 1140 C C . GLU A 1 143 ? -16.795 17.597 13.837 1.00 86.19 143 GLU A C 1
ATOM 1142 O O . GLU A 1 143 ? -16.322 18.159 14.822 1.00 86.19 143 GLU A O 1
ATOM 1147 N N . ALA A 1 144 ? -17.658 16.583 13.956 1.00 83.88 144 ALA A N 1
ATOM 1148 C CA . ALA A 1 144 ? -18.065 16.024 15.236 1.00 83.88 144 ALA A CA 1
ATOM 1149 C C . ALA A 1 144 ? -16.991 15.061 15.763 1.00 83.88 144 ALA A C 1
ATOM 1151 O O . ALA A 1 144 ? -16.813 13.964 15.236 1.00 83.88 144 ALA A O 1
ATOM 1152 N N . THR A 1 145 ? -16.303 15.475 16.823 1.00 84.44 145 THR A N 1
ATOM 1153 C CA . THR A 1 145 ? -15.328 14.666 17.568 1.00 84.44 145 THR A CA 1
ATOM 1154 C C . THR A 1 145 ? -15.837 14.372 18.984 1.00 84.44 145 THR A C 1
ATOM 1156 O O . THR A 1 145 ? -16.544 15.219 19.541 1.00 84.44 145 THR A O 1
ATOM 1159 N N . PRO A 1 146 ? -15.436 13.254 19.615 1.00 91.50 146 PRO A N 1
ATOM 1160 C CA . PRO A 1 146 ? -14.474 12.259 19.128 1.00 91.50 146 PRO A CA 1
ATOM 1161 C C . PRO A 1 146 ? -15.082 11.248 18.142 1.00 91.50 146 PRO A C 1
ATOM 1163 O O . PRO A 1 146 ? -16.254 10.892 18.241 1.00 91.50 146 PRO A O 1
ATOM 1166 N N . VAL A 1 147 ? -14.272 10.791 17.184 1.00 94.56 147 VAL A N 1
ATOM 1167 C CA . VAL A 1 147 ? -14.644 9.771 16.191 1.00 94.56 147 VAL A CA 1
ATOM 1168 C C . VAL A 1 147 ? -14.307 8.393 16.759 1.00 94.56 147 VAL A C 1
ATOM 1170 O O . VAL A 1 147 ? -13.137 8.077 16.977 1.00 94.56 147 VAL A O 1
ATOM 1173 N N . ASP A 1 148 ? -15.325 7.573 17.019 1.00 95.19 148 ASP A N 1
ATOM 1174 C CA . ASP A 1 148 ? -15.130 6.193 17.471 1.00 95.19 148 ASP A CA 1
ATOM 1175 C C . ASP A 1 148 ? -14.710 5.258 16.320 1.00 95.19 148 ASP A C 1
ATOM 1177 O O . ASP A 1 148 ? -14.730 5.629 15.144 1.00 95.19 148 ASP A O 1
ATOM 1181 N N . LEU A 1 149 ? -14.325 4.023 16.653 1.00 94.12 149 LEU A N 1
ATOM 1182 C CA . LEU A 1 149 ? -13.853 3.044 15.669 1.00 94.12 149 LEU A CA 1
ATOM 1183 C C . LEU A 1 149 ? -14.889 2.764 14.572 1.00 94.12 149 LEU A C 1
ATOM 1185 O O . LEU A 1 149 ? -14.545 2.601 13.402 1.00 94.12 149 LEU A O 1
ATOM 1189 N N . LYS A 1 150 ? -16.172 2.725 14.941 1.00 93.50 150 LYS A N 1
ATOM 1190 C CA . LYS A 1 150 ? -17.263 2.450 14.006 1.00 93.50 150 LYS A CA 1
ATOM 1191 C C . LYS A 1 150 ? -17.429 3.603 13.019 1.00 93.50 150 LYS A C 1
ATOM 1193 O O . LYS A 1 150 ? -17.568 3.365 11.821 1.00 93.50 150 LYS A O 1
ATOM 1198 N N . ALA A 1 151 ? -17.413 4.836 13.515 1.00 93.31 151 ALA A N 1
ATOM 1199 C CA . ALA A 1 151 ? -17.473 6.041 12.707 1.00 93.31 151 ALA A CA 1
ATOM 1200 C C . ALA A 1 151 ? -16.233 6.162 11.813 1.00 93.31 151 ALA A C 1
ATOM 1202 O O . ALA A 1 151 ? -16.379 6.466 10.636 1.00 93.31 151 ALA A O 1
ATOM 1203 N N . PHE A 1 152 ? -15.042 5.840 12.325 1.00 93.94 152 PHE A N 1
ATOM 1204 C CA . PHE A 1 152 ? -13.808 5.818 11.541 1.00 93.94 152 PHE A CA 1
ATOM 1205 C C . PHE A 1 152 ? -13.876 4.807 10.390 1.00 93.94 152 PHE A C 1
ATOM 1207 O O . PHE A 1 152 ? -13.654 5.178 9.239 1.00 93.94 152 PHE A O 1
ATOM 1214 N N . LYS A 1 153 ? -14.273 3.557 10.664 1.00 92.62 153 LYS A N 1
ATOM 1215 C CA . LYS A 1 153 ? -14.460 2.528 9.627 1.00 92.62 153 LYS A CA 1
ATOM 1216 C C . LYS A 1 153 ? -15.506 2.929 8.582 1.00 92.62 153 LYS A C 1
ATOM 1218 O O . LYS A 1 153 ? -15.348 2.593 7.416 1.00 92.62 153 LYS A O 1
ATOM 1223 N N . ALA A 1 154 ? -16.532 3.693 8.959 1.00 92.31 154 ALA A N 1
ATOM 1224 C CA . ALA A 1 154 ? -17.526 4.204 8.013 1.00 92.31 154 ALA A CA 1
ATOM 1225 C C . ALA A 1 154 ? -16.980 5.279 7.049 1.00 92.31 154 ALA A C 1
ATOM 1227 O O . ALA A 1 154 ? -17.587 5.509 6.004 1.00 92.31 154 ALA A O 1
ATOM 1228 N N . LEU A 1 155 ? -15.857 5.933 7.374 1.00 90.88 155 LEU A N 1
ATOM 1229 C CA . LEU A 1 155 ? -15.176 6.879 6.478 1.00 90.88 155 LEU A CA 1
ATOM 1230 C C . LEU A 1 155 ? -14.316 6.174 5.428 1.00 90.88 155 LEU A C 1
ATOM 1232 O O . LEU A 1 155 ? -13.989 6.765 4.399 1.00 90.88 155 LEU A O 1
ATOM 1236 N N . ILE A 1 156 ? -13.927 4.928 5.694 1.00 89.31 156 ILE A N 1
ATOM 1237 C CA . ILE A 1 156 ? -13.094 4.136 4.802 1.00 89.31 156 ILE A CA 1
ATOM 1238 C C . ILE A 1 156 ? -14.006 3.575 3.701 1.00 89.31 156 ILE A C 1
ATOM 1240 O O . ILE A 1 156 ? -14.922 2.803 4.001 1.00 89.31 156 ILE A O 1
ATOM 1244 N N . PRO A 1 157 ? -13.802 3.956 2.426 1.00 79.25 157 PRO A N 1
ATOM 1245 C CA . PRO A 1 157 ? -14.580 3.392 1.338 1.00 79.25 157 PRO A CA 1
ATOM 1246 C C . PRO A 1 157 ? -14.356 1.883 1.314 1.00 79.25 157 PRO A C 1
ATOM 1248 O O . PRO A 1 157 ? -13.221 1.418 1.332 1.00 79.25 157 PRO A O 1
ATOM 1251 N N . SER A 1 158 ? -15.437 1.108 1.294 1.00 64.00 158 SER A N 1
ATOM 1252 C CA . SER A 1 158 ? -15.336 -0.347 1.262 1.00 64.00 158 SER A CA 1
ATOM 1253 C C . SER A 1 158 ? -14.615 -0.757 -0.021 1.00 64.00 158 SER A C 1
ATOM 1255 O O . SER A 1 158 ? -15.141 -0.551 -1.117 1.00 64.00 158 SER A O 1
ATOM 1257 N N . ALA A 1 159 ? -13.428 -1.350 0.098 1.00 51.28 159 ALA A N 1
ATOM 1258 C CA . ALA A 1 159 ? -12.826 -2.101 -0.993 1.00 51.28 159 ALA A CA 1
ATOM 1259 C C . ALA A 1 159 ? -13.585 -3.437 -1.127 1.00 51.28 159 ALA A C 1
ATOM 1261 O O . ALA A 1 159 ? -13.111 -4.475 -0.681 1.00 51.28 159 ALA A O 1
ATOM 1262 N N . LEU A 1 160 ? -14.818 -3.396 -1.655 1.00 39.53 160 LEU A N 1
ATOM 1263 C CA . LEU A 1 160 ? -15.652 -4.580 -1.927 1.00 39.53 160 LEU A CA 1
ATOM 1264 C C . LEU A 1 160 ? -16.052 -4.688 -3.407 1.00 39.53 160 LEU A C 1
ATOM 1266 O O . LEU A 1 160 ? -16.851 -3.871 -3.922 1.00 39.53 160 LEU A O 1
#

Mean predicted aligned error: 13.71 Å

pLDDT: mean 84.85, std 10.74, range [39.53, 97.56]

Organism: NCBI:txid127549

Solvent-accessible surface area (backbone atoms only — not comparable to full-atom values): 9364 Å² total; per-residue (Å²): 111,71,70,60,52,56,52,51,52,51,49,50,52,53,49,51,51,51,52,52,50,54,54,51,52,52,51,43,70,77,38,81,50,55,72,61,50,49,52,52,50,54,49,61,67,30,68,66,50,44,51,52,48,51,38,61,76,67,42,46,64,61,52,51,51,52,55,49,50,49,48,71,73,68,58,58,95,54,58,66,63,52,52,50,52,52,51,51,56,56,67,67,44,81,63,76,83,48,61,56,79,82,53,54,76,67,54,54,51,51,52,50,52,69,64,27,75,84,75,69,38,23,47,56,67,47,47,47,51,56,34,41,75,55,68,40,76,83,61,81,70,65,89,71,64,58,37,39,73,70,60,51,55,69,64,50,78,78,92,116

Sequence (160 aa):
QRRAKQAQDREMDLAAAKMQATFKGHKERVDPGAETNLRRELSKNDPQVQAAAYLEEHKIMDLFEMLGQMLMNDKPKEPKSFLVEQLERMNAVKDRTSPLNFFSDDEIDTLFAMYDVSKQGLTKEQCREALNAIGLPKVEVPEATPVDLKAFKALIPSAL

InterPro domains:
  IPR039879 EF-hand calcium-binding domain-containing protein 10 [PTHR21847] (45-140)
  IPR049760 EF-hand calcium-binding domain-containing protein 10, dimerization/docking domain [cd22976] (48-90)

Foldseek 3Di:
DVVVVVVVVVVVVVVVVVVVVVVVVVVCVVPVCPVVVVVVVVVVVPPVNVVVCVCVVVVVVVVVVLLVVVCVVVVDPDSVVVSVVLVVQQVPFPDNPQLCSSDDPVNLVVLQCVLPVVVQAHDQVSLCVSCVVSVNNPQDGDPDDRQDSVNSVVSDPDSD

Radius of gyration: 31.31 Å; Cα contacts (8 Å, |Δi|>4): 90; chains: 1; bounding box: 78×45×77 Å